Protein AF-Q9X970-F1 (afdb_monomer)

pLDDT: mean 97.38, std 2.39, range [82.56, 98.62]

Foldseek 3Di:
DAEEEAEAQPPVVSVVVCVVPVVPYNYDYDNDPVVSVVVVVVVPHD

Solvent-accessible surface area (backbone atoms only — not comparable to full-atom values): 2771 Å² total; per-residue (Å²): 124,52,30,42,78,45,69,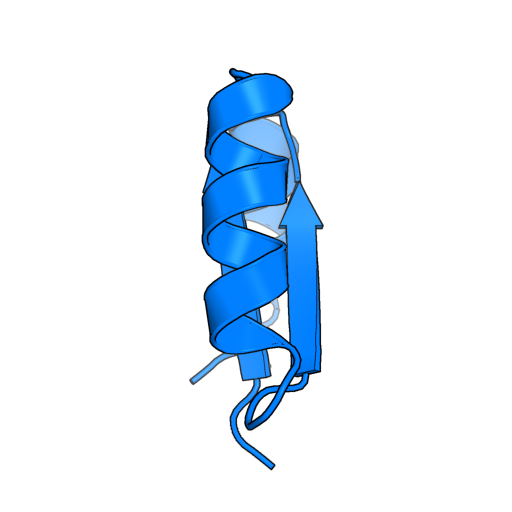40,66,52,64,71,59,39,49,60,50,44,74,67,41,59,85,70,32,52,73,48,80,36,58,45,72,69,59,37,51,59,56,60,72,68,66,78,58,112

Structure (mmCIF, N/CA/C/O backbone):
data_AF-Q9X970-F1
#
_entry.id   AF-Q9X970-F1
#
loop_
_atom_site.group_PDB
_atom_site.id
_atom_site.type_symbol
_atom_site.label_atom_id
_atom_site.label_alt_id
_atom_site.label_comp_id
_atom_site.label_asym_id
_atom_site.label_entity_id
_atom_site.label_seq_id
_atom_site.pdbx_PDB_ins_code
_atom_site.Cartn_x
_atom_site.Cartn_y
_atom_site.Cartn_z
_atom_site.occupancy
_atom_site.B_iso_or_equiv
_atom_site.auth_seq_id
_atom_site.auth_comp_id
_atom_site.auth_asym_id
_atom_site.auth_a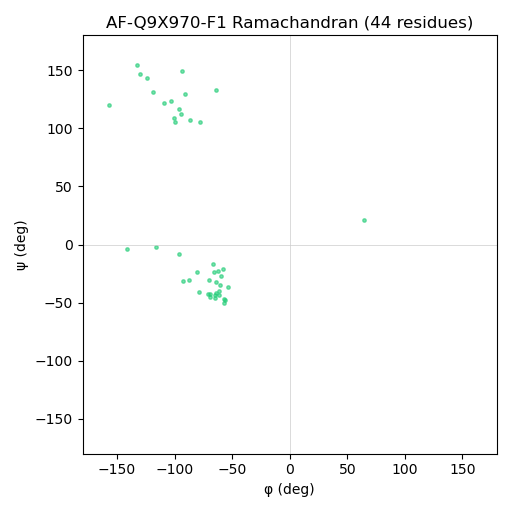tom_id
_atom_site.pdbx_PDB_model_num
ATOM 1 N N . MET A 1 1 ? -13.505 -12.673 3.680 1.00 82.56 1 MET A N 1
ATOM 2 C CA . MET A 1 1 ? -12.381 -12.517 2.738 1.00 82.56 1 MET A CA 1
ATOM 3 C C . MET A 1 1 ? -11.608 -11.324 3.252 1.00 82.56 1 MET A C 1
ATOM 5 O O . MET A 1 1 ? -12.279 -10.372 3.633 1.00 82.56 1 MET A O 1
ATOM 9 N N . ILE A 1 2 ? -10.289 -11.442 3.400 1.00 95.69 2 ILE A N 1
ATOM 10 C CA . ILE A 1 2 ? -9.459 -10.365 3.962 1.00 95.69 2 ILE A CA 1
ATOM 11 C C . ILE A 1 2 ? -9.543 -9.170 3.012 1.00 95.69 2 ILE A C 1
ATOM 13 O O . ILE A 1 2 ? -9.426 -9.373 1.803 1.00 95.69 2 ILE A O 1
ATOM 17 N N . LYS A 1 3 ? -9.778 -7.968 3.539 1.00 97.81 3 LYS A N 1
ATOM 18 C CA . LYS A 1 3 ? -9.786 -6.723 2.766 1.00 97.81 3 LYS A CA 1
ATOM 19 C C . LYS A 1 3 ? -8.499 -5.95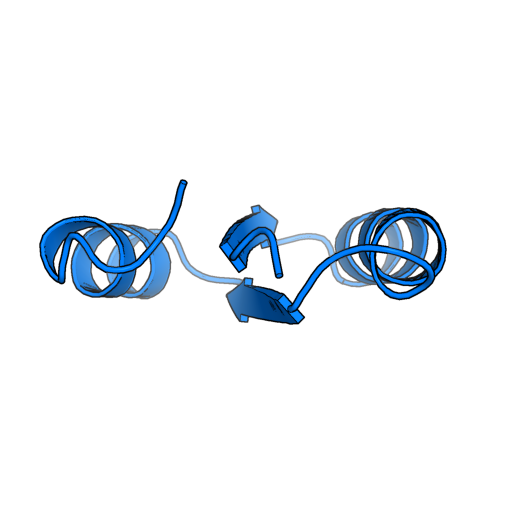4 2.998 1.00 97.81 3 LYS A C 1
ATOM 21 O O . LYS A 1 3 ? -8.196 -5.609 4.132 1.00 97.81 3 LYS A O 1
ATOM 26 N N . ILE A 1 4 ? -7.770 -5.649 1.931 1.00 98.19 4 ILE A N 1
ATOM 27 C CA . ILE A 1 4 ? -6.484 -4.949 2.003 1.00 98.19 4 ILE A CA 1
ATOM 28 C C . ILE A 1 4 ? -6.578 -3.626 1.250 1.00 98.19 4 ILE A C 1
ATOM 30 O O . ILE A 1 4 ? -7.004 -3.588 0.097 1.00 98.19 4 ILE A O 1
ATOM 34 N N . LEU A 1 5 ? -6.122 -2.553 1.894 1.00 98.38 5 LEU A N 1
ATOM 35 C CA . LEU A 1 5 ? -5.820 -1.288 1.236 1.00 98.38 5 LEU A CA 1
ATOM 36 C C . LEU A 1 5 ? -4.328 -1.259 0.879 1.00 98.38 5 LEU A C 1
ATOM 38 O O . LEU A 1 5 ? -3.474 -1.229 1.766 1.00 98.38 5 LEU A O 1
ATOM 42 N N . LEU A 1 6 ? -4.013 -1.282 -0.415 1.00 98.31 6 LEU A N 1
ATOM 43 C CA . LEU A 1 6 ? -2.651 -1.189 -0.936 1.00 98.31 6 LEU A CA 1
ATOM 44 C C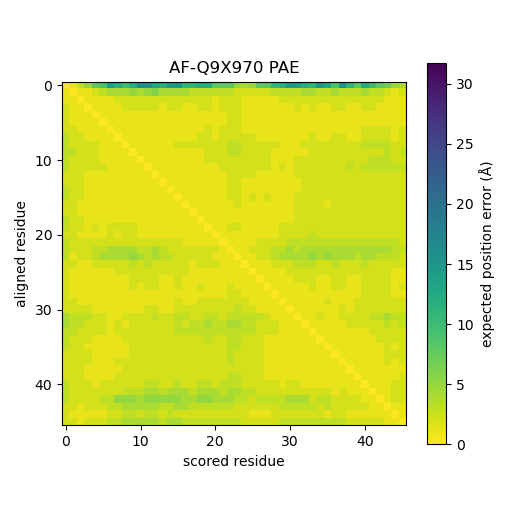 . LEU A 1 6 ? -2.375 0.247 -1.395 1.00 98.31 6 LEU A C 1
ATOM 46 O O . LEU A 1 6 ? -2.854 0.665 -2.446 1.00 98.31 6 LEU A O 1
ATOM 50 N N . VAL A 1 7 ? -1.590 0.982 -0.605 1.00 98.44 7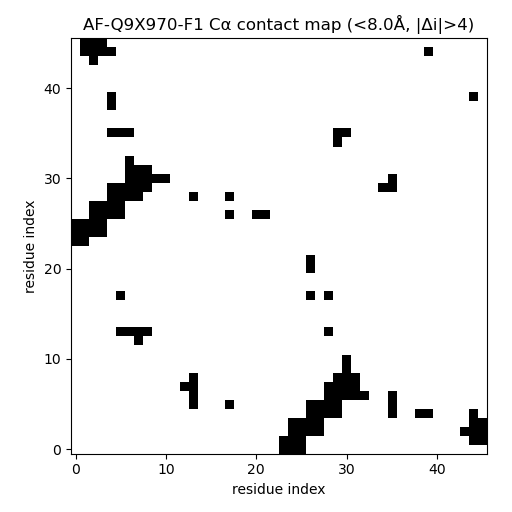 VAL A N 1
ATOM 51 C CA . VAL A 1 7 ? -1.141 2.351 -0.912 1.00 98.44 7 VAL A CA 1
ATOM 52 C C . VAL A 1 7 ? 0.295 2.301 -1.434 1.00 98.44 7 VAL A C 1
ATOM 54 O O . VAL A 1 7 ? 1.213 2.025 -0.663 1.00 98.44 7 VAL A O 1
ATOM 57 N N . GLU A 1 8 ? 0.498 2.544 -2.728 1.00 98.50 8 GLU A N 1
ATOM 58 C CA . GLU A 1 8 ? 1.822 2.502 -3.370 1.00 98.50 8 GLU A CA 1
ATOM 59 C C . GLU A 1 8 ? 1.809 3.341 -4.653 1.00 98.50 8 GLU A C 1
ATOM 61 O O . GLU A 1 8 ? 1.045 3.046 -5.569 1.00 98.50 8 GLU A O 1
ATOM 66 N N . ASP A 1 9 ? 2.649 4.373 -4.741 1.00 98.06 9 ASP A N 1
ATOM 67 C CA . ASP A 1 9 ? 2.667 5.322 -5.862 1.00 98.06 9 ASP A CA 1
ATOM 68 C C . ASP A 1 9 ? 3.430 4.788 -7.087 1.00 98.06 9 ASP A C 1
ATOM 70 O O . ASP A 1 9 ? 3.155 5.172 -8.232 1.00 98.06 9 ASP A O 1
ATOM 74 N N . ASN A 1 10 ? 4.360 3.848 -6.893 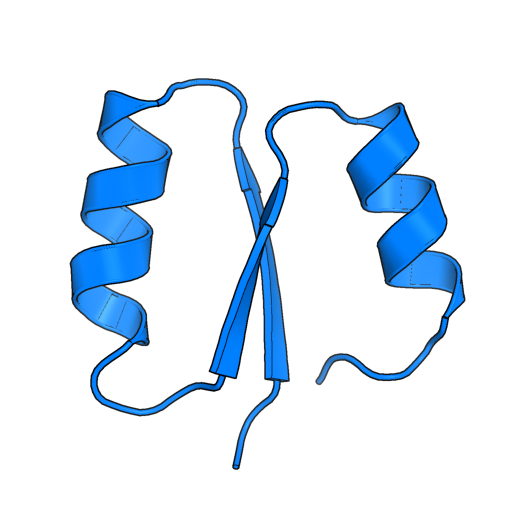1.00 98.44 10 ASN A N 1
ATOM 75 C CA . ASN A 1 10 ? 5.015 3.174 -8.001 1.00 98.44 10 ASN A CA 1
ATOM 76 C C . ASN A 1 10 ? 4.106 2.094 -8.604 1.00 98.44 10 ASN A C 1
ATOM 78 O O . ASN A 1 10 ? 3.989 0.986 -8.085 1.00 98.44 10 ASN A O 1
ATOM 82 N N . LEU A 1 11 ? 3.543 2.370 -9.783 1.00 98.25 11 LEU A N 1
ATOM 83 C CA . LEU A 1 11 ? 2.641 1.446 -10.488 1.00 98.25 11 LEU A CA 1
ATOM 84 C C . LEU A 1 11 ? 3.226 0.041 -10.708 1.00 98.25 11 LEU A C 1
ATOM 86 O O . LEU A 1 11 ? 2.501 -0.948 -10.649 1.00 98.25 11 LEU A O 1
ATOM 90 N N . GLY A 1 12 ? 4.532 -0.065 -10.973 1.00 98.56 12 GLY A N 1
ATOM 91 C CA . GLY A 1 12 ? 5.181 -1.358 -11.193 1.00 98.56 12 GLY A CA 1
ATOM 92 C C . GLY A 1 12 ? 5.249 -2.193 -9.916 1.00 98.56 12 GLY A C 1
ATOM 93 O O . GLY A 1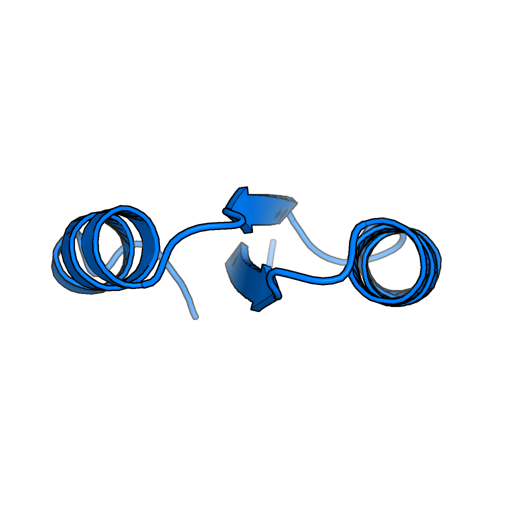 12 ? 4.966 -3.390 -9.947 1.00 98.56 12 GLY A O 1
ATOM 94 N N . LEU A 1 13 ? 5.585 -1.554 -8.794 1.00 98.56 13 LEU A N 1
ATOM 95 C CA . LEU A 1 13 ? 5.597 -2.204 -7.488 1.00 98.56 13 LEU A CA 1
ATOM 96 C C . LEU A 1 13 ? 4.175 -2.537 -7.024 1.00 98.56 13 LEU A C 1
ATOM 98 O O . LEU A 1 13 ? 3.930 -3.670 -6.621 1.00 98.56 13 LEU A O 1
ATOM 102 N N . SER A 1 14 ? 3.241 -1.593 -7.159 1.00 98.62 14 SER A N 1
ATOM 103 C CA . SER A 1 14 ? 1.837 -1.778 -6.782 1.00 98.62 14 SER A CA 1
ATOM 104 C C . SER A 1 14 ? 1.220 -2.980 -7.499 1.00 98.62 14 SER A C 1
ATOM 106 O O . SER A 1 14 ? 0.663 -3.858 -6.847 1.00 98.62 14 SER A O 1
ATOM 108 N N . ASN A 1 15 ? 1.418 -3.099 -8.817 1.00 98.56 15 ASN A N 1
ATOM 109 C CA . ASN A 1 15 ? 0.939 -4.254 -9.581 1.00 98.56 15 ASN A CA 1
ATOM 110 C C . ASN A 1 15 ? 1.618 -5.559 -9.149 1.00 98.56 15 ASN A C 1
ATOM 112 O O . ASN A 1 15 ? 0.943 -6.564 -8.974 1.00 98.56 15 ASN A O 1
ATOM 116 N N . SER A 1 16 ? 2.934 -5.548 -8.904 1.00 98.62 16 SER A N 1
ATOM 117 C CA . SER A 1 16 ? 3.634 -6.753 -8.442 1.00 98.62 16 SER A CA 1
ATOM 118 C C . SER A 1 16 ? 3.158 -7.234 -7.067 1.00 98.62 16 SER A C 1
ATOM 120 O O . SER A 1 16 ? 3.233 -8.431 -6.798 1.00 98.62 16 SER A O 1
ATOM 122 N N . VAL A 1 17 ? 2.740 -6.324 -6.182 1.00 98.44 17 VAL A N 1
ATOM 123 C CA . VAL A 1 17 ? 2.178 -6.674 -4.871 1.00 98.44 17 VAL A CA 1
ATOM 124 C C . VAL A 1 17 ? 0.723 -7.117 -5.017 1.00 98.44 17 VAL A C 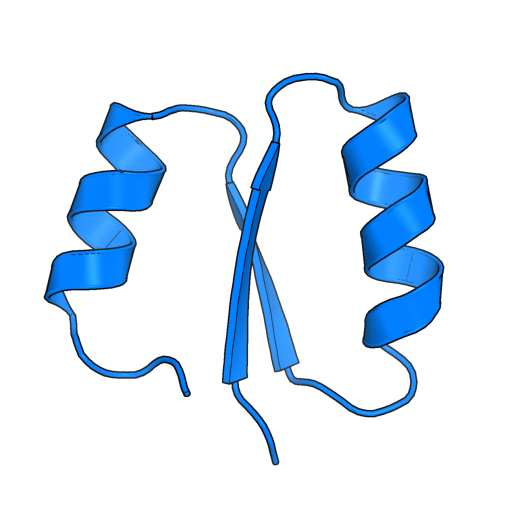1
ATOM 126 O O . VAL A 1 17 ? 0.337 -8.102 -4.396 1.00 98.44 17 VAL A O 1
ATOM 129 N N . PHE A 1 18 ? -0.067 -6.446 -5.858 1.00 98.44 18 PHE A N 1
ATOM 130 C CA . PHE A 1 18 ? -1.440 -6.845 -6.164 1.00 98.44 18 PHE A CA 1
ATOM 131 C C . PHE A 1 18 ? -1.511 -8.278 -6.705 1.00 98.44 18 PHE A C 1
ATOM 133 O O . PHE A 1 18 ? -2.231 -9.084 -6.126 1.00 98.44 18 PHE A O 1
ATOM 140 N N . ASP A 1 19 ? -0.688 -8.615 -7.705 1.00 98.31 19 ASP A N 1
ATOM 141 C CA . ASP A 1 19 ? -0.613 -9.956 -8.313 1.00 98.31 19 ASP A CA 1
ATOM 142 C C . ASP A 1 19 ? -0.272 -11.064 -7.295 1.00 98.31 19 ASP A C 1
ATOM 144 O O . ASP A 1 19 ? -0.472 -12.246 -7.554 1.00 98.31 19 ASP A O 1
ATOM 148 N N . PHE A 1 20 ? 0.324 -10.709 -6.152 1.00 97.25 20 PHE A N 1
ATOM 149 C CA . PHE A 1 20 ? 0.595 -11.651 -5.067 1.00 97.25 20 PHE A CA 1
ATOM 150 C C . PHE A 1 20 ? -0.582 -11.779 -4.087 1.00 97.25 20 PHE A C 1
ATOM 152 O O . PHE A 1 20 ? -0.742 -12.823 -3.456 1.00 97.25 20 PHE A O 1
ATOM 159 N N . LEU A 1 21 ? -1.362 -10.711 -3.899 1.00 97.56 21 LEU A N 1
ATOM 160 C CA . LEU A 1 21 ? -2.424 -10.621 -2.894 1.00 97.56 21 LEU A CA 1
ATOM 161 C C . LEU A 1 21 ? -3.804 -11.034 -3.427 1.00 97.56 21 LEU A C 1
ATOM 163 O O . LEU A 1 21 ? -4.621 -11.533 -2.648 1.00 97.56 21 LEU A O 1
ATOM 167 N N . ASP A 1 22 ? -4.078 -10.818 -4.715 1.00 96.31 22 ASP A N 1
ATOM 168 C CA . ASP A 1 22 ? -5.397 -11.031 -5.332 1.00 96.31 22 ASP A CA 1
ATOM 169 C C . ASP A 1 22 ? -5.873 -12.498 -5.284 1.00 96.31 22 ASP A C 1
ATOM 171 O O . ASP A 1 22 ? -7.075 -12.769 -5.248 1.00 96.31 22 ASP A O 1
ATOM 175 N N . ASP A 1 23 ? -4.935 -13.438 -5.156 1.00 95.56 23 ASP A N 1
ATOM 176 C CA . ASP A 1 23 ? -5.175 -14.865 -4.937 1.00 95.56 23 ASP A CA 1
ATOM 177 C C . ASP A 1 23 ? -5.967 -15.162 -3.645 1.00 95.56 23 ASP A C 1
ATOM 179 O O . ASP A 1 23 ? -6.637 -16.199 -3.547 1.00 95.56 23 ASP A O 1
ATOM 183 N N . PHE A 1 24 ? -5.882 -14.300 -2.620 1.00 95.44 24 PHE A N 1
ATOM 184 C CA . PHE A 1 24 ? -6.473 -14.573 -1.300 1.00 95.44 24 PHE A CA 1
ATOM 185 C C . PHE A 1 24 ? -7.123 -13.378 -0.583 1.00 95.44 24 PHE A C 1
ATOM 187 O O . PHE A 1 24 ? -7.731 -13.576 0.480 1.00 95.44 24 PHE A O 1
ATOM 194 N N . ALA A 1 25 ? -7.045 -12.168 -1.136 1.00 97.62 25 ALA A N 1
ATOM 195 C CA . ALA A 1 25 ? -7.612 -10.956 -0.551 1.00 97.62 25 ALA A CA 1
ATOM 196 C C . ALA A 1 25 ? -8.410 -10.122 -1.568 1.00 97.62 25 ALA A C 1
ATOM 198 O O . ALA A 1 25 ? -8.173 -10.165 -2.770 1.00 97.62 25 ALA A O 1
ATOM 199 N N . ASP A 1 26 ? -9.357 -9.341 -1.053 1.00 97.81 26 ASP A N 1
ATOM 200 C CA . ASP A 1 26 ? -10.029 -8.262 -1.779 1.00 97.81 26 ASP A CA 1
ATOM 201 C C . ASP A 1 26 ? -9.171 -6.998 -1.624 1.00 97.81 26 ASP A C 1
ATOM 203 O O . ASP A 1 26 ? -9.054 -6.459 -0.519 1.00 97.81 26 ASP A O 1
ATOM 207 N N . VAL A 1 27 ? -8.489 -6.591 -2.696 1.00 97.94 27 VAL A N 1
ATOM 208 C CA . VAL A 1 27 ? -7.454 -5.548 -2.659 1.00 97.94 27 VAL A CA 1
ATOM 209 C C . VAL A 1 27 ? -7.951 -4.281 -3.350 1.00 97.94 27 VAL A C 1
ATOM 211 O O . VAL A 1 27 ? -8.249 -4.296 -4.544 1.00 97.94 27 VAL A O 1
ATOM 214 N N . MET A 1 28 ? -7.970 -3.167 -2.618 1.00 97.81 28 MET A N 1
ATOM 215 C CA . MET A 1 28 ? -8.128 -1.826 -3.182 1.00 97.81 28 MET A CA 1
ATOM 216 C C . MET A 1 28 ? -6.744 -1.203 -3.371 1.00 97.81 28 MET A C 1
ATOM 218 O O . MET A 1 28 ? -6.023 -0.996 -2.396 1.00 97.81 28 MET A O 1
ATOM 222 N N . GLN A 1 29 ? -6.366 -0.912 -4.616 1.00 98.38 29 GLN A N 1
ATOM 223 C CA . GLN A 1 29 ? -5.136 -0.184 -4.929 1.00 98.38 29 GLN A CA 1
ATOM 224 C C . GLN A 1 29 ? -5.413 1.314 -4.997 1.00 98.38 29 GLN A C 1
ATOM 226 O O . GLN A 1 29 ? -6.295 1.750 -5.736 1.00 98.38 29 GLN A O 1
ATOM 231 N N . VAL A 1 30 ? -4.609 2.091 -4.282 1.00 98.44 30 VAL A N 1
ATOM 232 C CA . VAL A 1 30 ? -4.568 3.551 -4.376 1.00 98.44 30 VAL A CA 1
ATOM 233 C C . VAL A 1 30 ? -3.120 3.995 -4.541 1.00 98.44 30 VAL A C 1
ATOM 235 O O . VAL A 1 30 ? -2.189 3.364 -4.034 1.00 98.44 30 VAL A O 1
ATOM 238 N N . PHE A 1 31 ? -2.924 5.078 -5.282 1.00 98.19 31 PHE A N 1
ATOM 239 C CA . PHE A 1 31 ? -1.590 5.523 -5.708 1.00 98.19 31 PHE A CA 1
ATOM 240 C C . PHE A 1 31 ? -1.211 6.881 -5.114 1.00 98.19 31 PHE A C 1
ATOM 242 O O . PHE A 1 31 ? -0.113 7.378 -5.353 1.00 98.19 31 PHE A O 1
ATOM 249 N N . ASP A 1 32 ? -2.124 7.482 -4.353 1.00 97.69 32 ASP A N 1
ATOM 250 C CA . ASP A 1 32 ? -1.949 8.762 -3.689 1.00 97.69 32 ASP A CA 1
ATOM 251 C C . ASP A 1 32 ? -2.181 8.633 -2.177 1.00 97.69 32 ASP A C 1
ATOM 253 O O . ASP A 1 32 ? -3.039 7.880 -1.711 1.00 97.69 32 ASP A O 1
ATOM 257 N N . GLY A 1 33 ? -1.392 9.377 -1.400 1.00 97.12 33 GLY A N 1
ATOM 258 C CA . GLY A 1 33 ? -1.446 9.326 0.058 1.00 97.12 33 GLY A CA 1
ATOM 259 C C . GLY A 1 33 ? -2.721 9.936 0.646 1.00 97.12 33 GLY A C 1
ATOM 260 O O . GLY A 1 33 ? -3.172 9.475 1.695 1.00 97.12 33 GLY A O 1
ATOM 261 N N . GLU A 1 34 ? -3.315 10.944 -0.005 1.00 98.19 34 GLU A N 1
ATOM 262 C CA . GLU A 1 34 ? -4.575 11.542 0.455 1.00 98.19 34 GLU A CA 1
ATOM 263 C C . GLU A 1 34 ? -5.738 10.572 0.228 1.00 98.19 34 GLU A C 1
ATOM 265 O O . GLU A 1 34 ? -6.558 10.372 1.125 1.00 98.19 34 GLU A O 1
ATOM 270 N N . GLU A 1 35 ? -5.762 9.906 -0.930 1.00 97.75 35 GLU A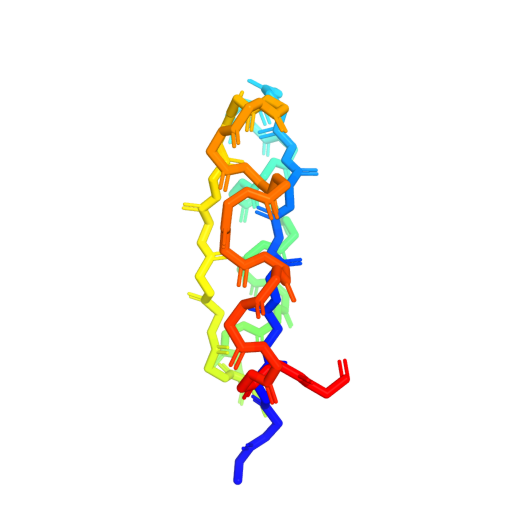 N 1
ATOM 271 C CA . GLU A 1 35 ? -6.721 8.835 -1.222 1.00 97.75 35 GLU A CA 1
ATOM 272 C C . GLU A 1 35 ? -6.559 7.655 -0.251 1.00 97.75 35 GLU A C 1
ATOM 274 O O . GLU A 1 35 ? -7.540 7.174 0.314 1.00 97.75 35 GLU A O 1
ATOM 279 N N . GLY A 1 36 ? -5.319 7.239 0.031 1.00 98.19 36 GLY A N 1
ATOM 280 C CA . GLY A 1 36 ? -5.044 6.181 1.004 1.00 98.19 36 GLY A CA 1
ATOM 281 C C . GLY A 1 36 ? -5.496 6.519 2.422 1.00 98.19 36 GLY A C 1
ATOM 282 O O . GLY A 1 36 ? -6.053 5.661 3.107 1.00 98.19 36 GLY A O 1
ATOM 283 N N . LEU A 1 37 ? -5.316 7.765 2.867 1.00 98.38 37 LEU A N 1
ATOM 284 C CA . LEU A 1 37 ? -5.830 8.200 4.166 1.00 98.38 37 LEU A CA 1
ATOM 285 C C . LEU A 1 37 ? -7.364 8.175 4.196 1.00 98.38 37 LEU A C 1
ATOM 287 O O . LEU A 1 37 ? -7.941 7.651 5.148 1.00 98.38 37 LEU A O 1
ATOM 291 N N . TYR A 1 38 ? -8.011 8.699 3.152 1.00 97.88 38 TYR A N 1
ATOM 292 C CA . TYR A 1 38 ? -9.469 8.698 3.028 1.00 97.88 38 TYR A CA 1
ATOM 293 C C . TYR A 1 38 ? -10.052 7.278 3.090 1.00 97.88 38 TYR A C 1
ATOM 295 O O . TYR A 1 38 ? -10.991 7.019 3.845 1.00 97.88 38 TYR A O 1
ATOM 303 N N . GLU A 1 39 ? -9.465 6.340 2.346 1.00 98.12 39 GLU A N 1
ATOM 304 C CA . GLU A 1 39 ? -9.883 4.938 2.353 1.00 98.12 39 GLU A CA 1
ATOM 305 C C . GLU A 1 39 ? -9.655 4.285 3.723 1.00 98.12 39 GLU A C 1
ATOM 307 O O . GLU A 1 39 ? -10.547 3.613 4.246 1.00 98.12 39 GLU A O 1
ATOM 312 N N . ALA A 1 40 ? -8.505 4.522 4.361 1.00 97.44 40 ALA A N 1
ATOM 313 C CA . ALA A 1 40 ? -8.198 3.956 5.675 1.00 97.44 40 ALA A CA 1
ATOM 314 C C . ALA A 1 40 ? -9.198 4.395 6.764 1.00 97.44 40 ALA A C 1
ATOM 316 O O . ALA A 1 40 ? -9.559 3.598 7.635 1.00 97.44 40 ALA A O 1
ATOM 317 N N . GLU A 1 41 ? -9.700 5.633 6.698 1.00 98.19 41 GLU A N 1
ATOM 318 C CA . GLU A 1 41 ? -10.700 6.163 7.636 1.00 98.19 41 GLU A CA 1
ATOM 319 C C . GLU A 1 41 ? -12.074 5.477 7.530 1.00 98.19 41 GLU A C 1
ATOM 321 O O . GLU A 1 41 ? -12.874 5.561 8.466 1.00 98.19 41 GLU A O 1
ATOM 326 N N . SER A 1 42 ? -12.353 4.748 6.442 1.00 96.38 42 SER A N 1
ATOM 327 C CA . SER A 1 42 ? -13.600 3.982 6.289 1.00 96.38 42 SER A CA 1
ATOM 328 C C . SER A 1 42 ? -13.728 2.817 7.282 1.00 96.38 42 SER A C 1
ATOM 330 O O . SER A 1 42 ? -14.843 2.374 7.570 1.00 96.38 42 SER A O 1
ATOM 332 N N . GLY A 1 43 ? -12.604 2.310 7.807 1.00 95.94 43 GLY A N 1
ATOM 333 C CA . GLY A 1 43 ? -12.570 1.202 8.764 1.00 95.94 43 GLY A CA 1
ATOM 334 C C . GLY A 1 43 ? -13.071 -0.141 8.214 1.00 95.94 43 GLY A C 1
ATOM 335 O O . GLY A 1 43 ? -13.484 -0.992 9.001 1.00 95.94 43 GLY A O 1
ATOM 336 N N . VAL A 1 44 ? -13.086 -0.327 6.885 1.00 96.25 44 VAL A N 1
ATOM 337 C CA . VAL A 1 44 ? -13.557 -1.570 6.233 1.00 96.25 44 VAL A CA 1
ATOM 338 C C . VAL A 1 44 ? -12.442 -2.556 5.871 1.00 96.25 44 VAL A C 1
ATOM 340 O O . VAL A 1 44 ? -12.755 -3.657 5.418 1.00 96.25 44 VAL A O 1
ATOM 343 N N . TYR A 1 45 ? -11.181 -2.148 6.020 1.00 97.19 45 TYR A N 1
ATOM 344 C CA . TYR A 1 45 ? -9.981 -2.938 5.728 1.00 97.19 45 TYR A CA 1
ATOM 345 C C . TYR A 1 45 ? -9.478 -3.651 6.996 1.00 97.19 45 TYR A C 1
ATOM 347 O O . TYR A 1 45 ? -9.680 -3.141 8.101 1.00 97.19 45 TYR A O 1
ATOM 355 N N . ASP A 1 46 ? -8.866 -4.827 6.828 1.00 95.94 46 ASP A N 1
ATOM 356 C CA . ASP A 1 46 ? -8.310 -5.670 7.902 1.00 95.94 46 ASP A CA 1
ATOM 357 C C . ASP A 1 46 ? -6.856 -5.311 8.264 1.00 95.94 46 ASP A C 1
ATOM 359 O O . ASP A 1 46 ? -6.097 -4.862 7.372 1.00 95.94 46 ASP A O 1
#

Nearest PDB structures (foldseek):
  3n53-assembly3_B  TM=8.962E-01  e=2.531E-01  Syntrophotalea carbinolica DSM 2380
  3nhm-assembly1_A  TM=8.685E-01  e=2.356E-01  Myxococcus xanthus DK 1622
  3a0u-assembly1_A  TM=8.982E-01  e=8.542E-01  Thermotoga maritima
  4jav-assembly1_D  TM=8.042E-01  e=1.222E+00  Thermotoga maritima MSB8

Mean predicted aligned error: 1.92 Å

Organism: Streptococcus gordonii (NCBI:txid1302)

Secondary structure (DSSP, 8-state):
-EEEEEE-S-HHHHHHHHHHHTTTEEEEEE-SHHHHHHHHTT----

Sequence (46 aa):
MIKILLVEDNLGLSNSVFDFLDDFADVMQVFDGEEGLYEAESGVYD

Radius of gyration: 10.26 Å; Cα contacts (8 Å, |Δi|>4): 64; chains: 1; bounding box: 19×26×20 Å

InterPro domains:
  IPR001789 Signal transduction response regulator, receiver domain [PS50110] (3-46)